Protein AF-A0A2H0G9E7-F1 (afdb_monomer_lite)

Structure (mmCIF, N/CA/C/O backbone):
data_AF-A0A2H0G9E7-F1
#
_entry.id   AF-A0A2H0G9E7-F1
#
loop_
_atom_site.group_PDB
_atom_site.id
_atom_site.type_symbol
_atom_site.label_atom_id
_atom_site.label_alt_id
_atom_site.label_comp_id
_atom_site.label_asym_id
_atom_site.label_entity_id
_atom_site.label_seq_id
_atom_site.pdbx_PDB_ins_code
_atom_site.Cartn_x
_atom_site.Cartn_y
_atom_site.Cartn_z
_atom_site.occupancy
_atom_site.B_iso_or_equiv
_atom_site.auth_seq_id
_atom_site.auth_comp_id
_atom_site.auth_asym_id
_atom_site.auth_atom_id
_atom_site.pdbx_PDB_model_num
ATOM 1 N N . MET A 1 1 ? 23.299 -6.143 -17.502 1.00 39.06 1 MET A N 1
ATOM 2 C CA . MET A 1 1 ? 21.964 -5.620 -17.141 1.00 39.06 1 MET A CA 1
ATOM 3 C C . MET A 1 1 ? 22.185 -4.512 -16.125 1.00 39.06 1 MET A C 1
ATOM 5 O O . MET A 1 1 ? 22.812 -4.790 -15.115 1.00 39.06 1 MET A O 1
ATOM 9 N N . ARG A 1 2 ? 21.828 -3.252 -16.411 1.00 39.97 2 ARG A N 1
ATOM 10 C CA . ARG A 1 2 ? 21.979 -2.180 -15.409 1.00 39.97 2 ARG A CA 1
ATOM 11 C C . ARG A 1 2 ? 20.920 -2.402 -14.333 1.00 39.97 2 ARG A C 1
ATOM 13 O O . ARG A 1 2 ? 19.736 -2.350 -14.653 1.00 39.97 2 ARG A O 1
ATOM 20 N N . GLU A 1 3 ? 21.344 -2.672 -13.103 1.00 50.56 3 GLU A N 1
ATOM 21 C CA . GLU A 1 3 ? 20.471 -2.662 -11.929 1.00 50.56 3 GLU A CA 1
ATOM 22 C C . GLU A 1 3 ? 19.812 -1.282 -11.839 1.00 50.56 3 GLU A C 1
ATOM 24 O O . GLU A 1 3 ? 20.450 -0.286 -11.490 1.00 50.56 3 GLU A O 1
ATOM 29 N N . LYS A 1 4 ? 18.538 -1.186 -12.226 1.00 61.53 4 LYS A N 1
ATOM 30 C CA . LYS A 1 4 ? 17.745 0.006 -11.939 1.00 61.53 4 LYS A CA 1
ATOM 31 C C . LYS A 1 4 ? 17.514 0.009 -10.430 1.00 61.53 4 LYS A C 1
ATOM 33 O O . LYS A 1 4 ? 16.697 -0.763 -9.939 1.00 61.53 4 LYS A O 1
ATOM 38 N N . LYS A 1 5 ? 18.257 0.842 -9.697 1.00 73.56 5 LYS A N 1
ATOM 39 C CA . LYS A 1 5 ? 17.975 1.109 -8.281 1.00 73.56 5 LYS A CA 1
ATOM 40 C C . LYS A 1 5 ? 16.535 1.615 -8.171 1.00 73.56 5 LYS A C 1
ATOM 42 O O . LYS A 1 5 ? 16.174 2.580 -8.842 1.00 73.56 5 LYS A O 1
ATOM 47 N N . SER A 1 6 ? 15.728 0.953 -7.352 1.00 80.44 6 SER A N 1
ATOM 48 C CA . SER A 1 6 ? 14.348 1.345 -7.076 1.00 80.44 6 SER A CA 1
ATOM 49 C C . SER A 1 6 ? 14.180 1.582 -5.580 1.00 80.44 6 SER A C 1
ATOM 51 O O . SER A 1 6 ? 14.822 0.915 -4.769 1.00 80.44 6 SER A O 1
ATOM 53 N N . ASN A 1 7 ? 13.371 2.575 -5.222 1.00 92.25 7 ASN A N 1
ATOM 54 C CA . ASN A 1 7 ? 13.035 2.886 -3.842 1.00 92.25 7 ASN A CA 1
ATOM 55 C C . ASN A 1 7 ? 11.987 1.874 -3.337 1.00 92.25 7 ASN A C 1
ATOM 57 O O . ASN A 1 7 ? 10.932 1.709 -3.945 1.00 92.25 7 ASN A O 1
ATOM 61 N N . ASN A 1 8 ? 12.274 1.203 -2.219 1.00 92.19 8 ASN A N 1
ATOM 62 C CA . ASN A 1 8 ? 11.414 0.147 -1.675 1.00 92.19 8 ASN A CA 1
ATOM 63 C C . ASN A 1 8 ? 10.046 0.662 -1.206 1.00 92.19 8 ASN A C 1
ATOM 65 O O . ASN A 1 8 ? 9.044 -0.022 -1.386 1.00 92.19 8 ASN A O 1
ATOM 69 N N . GLU A 1 9 ? 9.994 1.855 -0.619 1.00 94.62 9 GLU A N 1
ATOM 70 C CA . GLU A 1 9 ? 8.753 2.470 -0.138 1.00 94.62 9 GLU A CA 1
ATOM 71 C C . GLU A 1 9 ? 7.854 2.855 -1.317 1.00 94.62 9 GLU A C 1
ATOM 73 O O . GLU A 1 9 ? 6.672 2.521 -1.343 1.00 94.62 9 GLU A O 1
ATOM 78 N N . PHE A 1 10 ? 8.444 3.430 -2.369 1.00 95.56 10 PHE A N 1
ATOM 79 C CA . PHE A 1 10 ? 7.749 3.652 -3.637 1.00 95.56 10 PHE A CA 1
ATOM 80 C C . PHE A 1 10 ? 7.195 2.344 -4.226 1.00 95.56 10 PHE A C 1
ATOM 82 O O . PHE A 1 10 ? 6.045 2.298 -4.669 1.0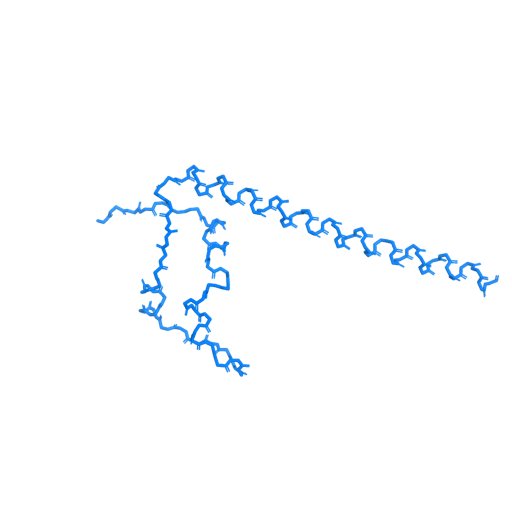0 95.56 10 PHE A O 1
ATOM 89 N N . LEU A 1 11 ? 7.990 1.264 -4.210 1.00 94.19 11 LEU A N 1
ATOM 90 C CA . LEU A 1 11 ? 7.542 -0.045 -4.688 1.00 94.19 11 LEU A CA 1
ATOM 91 C C . LEU A 1 11 ? 6.369 -0.590 -3.869 1.00 94.19 11 LEU A C 1
ATOM 93 O O .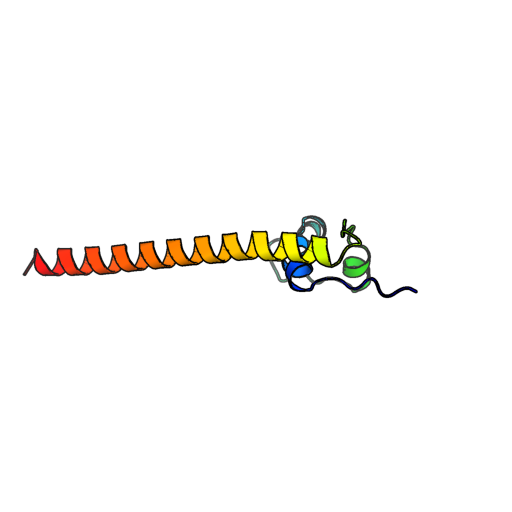 LEU A 1 11 ? 5.438 -1.142 -4.448 1.00 94.19 11 LEU A O 1
ATOM 97 N N . ILE A 1 12 ? 6.368 -0.414 -2.547 1.00 94.69 12 ILE A N 1
ATOM 98 C CA . ILE A 1 12 ? 5.222 -0.796 -1.714 1.00 94.69 12 ILE A CA 1
ATOM 99 C C . ILE A 1 12 ? 3.968 -0.063 -2.195 1.00 94.69 12 ILE A C 1
ATOM 101 O O . ILE A 1 12 ? 2.956 -0.712 -2.450 1.00 94.69 12 ILE A O 1
ATOM 105 N N . TYR A 1 13 ? 4.040 1.252 -2.407 1.00 95.25 13 TYR A N 1
ATOM 106 C CA . TYR A 1 13 ? 2.887 2.030 -2.861 1.00 95.25 13 TYR A CA 1
ATOM 107 C C . TYR A 1 13 ? 2.378 1.634 -4.254 1.00 95.25 13 TYR A C 1
ATOM 109 O O . TYR A 1 13 ? 1.167 1.560 -4.452 1.00 95.25 13 TYR A O 1
ATOM 117 N N . ILE A 1 14 ? 3.262 1.349 -5.218 1.00 93.81 14 ILE A N 1
ATOM 118 C CA . ILE A 1 14 ? 2.842 1.004 -6.591 1.00 93.81 14 ILE A CA 1
ATOM 119 C C . ILE A 1 14 ? 2.354 -0.448 -6.734 1.00 93.81 14 ILE A C 1
ATOM 121 O O . ILE A 1 14 ? 1.555 -0.762 -7.624 1.00 93.81 14 ILE A O 1
ATOM 125 N N . LEU A 1 15 ? 2.851 -1.349 -5.881 1.00 93.94 15 LEU A N 1
ATOM 126 C CA . LEU A 1 15 ? 2.494 -2.768 -5.901 1.00 93.94 15 LEU A CA 1
ATOM 127 C C . LEU A 1 15 ? 1.278 -3.067 -5.023 1.00 93.94 15 LEU A C 1
ATOM 129 O O . LEU A 1 15 ? 0.527 -3.998 -5.329 1.00 93.94 15 LEU A O 1
ATOM 133 N N . ASN A 1 16 ? 1.064 -2.295 -3.953 1.00 93.06 16 ASN A N 1
ATOM 134 C CA . ASN A 1 16 ? -0.067 -2.492 -3.058 1.00 93.06 16 ASN A CA 1
ATOM 135 C C . ASN A 1 16 ? -1.380 -2.375 -3.837 1.00 93.06 16 ASN A C 1
ATOM 137 O O . ASN A 1 16 ? -1.676 -1.358 -4.462 1.00 93.06 16 ASN A O 1
ATOM 141 N N . ARG A 1 17 ? -2.160 -3.460 -3.813 1.00 91.25 17 ARG A N 1
ATOM 142 C CA . ARG A 1 17 ? -3.430 -3.589 -4.540 1.00 91.25 17 ARG A CA 1
ATOM 143 C C . ARG A 1 17 ? -3.316 -3.242 -6.029 1.00 91.25 17 ARG A C 1
ATOM 145 O O . ARG A 1 17 ? -4.250 -2.702 -6.625 1.00 91.25 17 ARG A O 1
ATOM 152 N N . ASN A 1 18 ? -2.183 -3.575 -6.645 1.00 94.75 18 ASN A N 1
ATOM 153 C CA . ASN A 1 18 ? -1.996 -3.415 -8.078 1.00 94.75 18 ASN A CA 1
ATOM 154 C C . ASN A 1 18 ? -3.005 -4.278 -8.858 1.00 94.75 18 ASN A C 1
ATOM 156 O O . ASN A 1 18 ? -3.167 -5.470 -8.589 1.00 94.75 18 ASN A O 1
ATOM 160 N N . ARG A 1 19 ? -3.673 -3.677 -9.851 1.00 94.25 19 ARG A N 1
ATOM 161 C CA . ARG A 1 19 ? -4.752 -4.326 -10.618 1.00 94.25 19 ARG A CA 1
ATOM 162 C C . ARG A 1 19 ? -4.315 -5.594 -11.341 1.00 94.25 19 ARG A C 1
ATOM 164 O O . ARG A 1 19 ? -5.122 -6.508 -11.461 1.00 94.25 19 ARG A O 1
ATOM 171 N N . TYR A 1 20 ? -3.071 -5.651 -11.813 1.00 95.75 20 TYR A N 1
ATOM 172 C CA . TYR A 1 20 ? -2.557 -6.845 -12.472 1.00 95.75 20 TYR A CA 1
ATOM 173 C C . TYR A 1 20 ? -2.554 -8.027 -11.497 1.00 95.75 20 TYR A C 1
ATOM 175 O O . TYR A 1 20 ? -3.139 -9.057 -11.802 1.00 95.75 20 TYR A O 1
ATOM 183 N N . TYR A 1 21 ? -2.015 -7.866 -10.285 1.00 94.56 21 TYR A N 1
ATOM 184 C CA . TYR A 1 21 ? -2.023 -8.945 -9.290 1.00 94.56 21 TYR A CA 1
ATOM 185 C C . TYR A 1 21 ? -3.417 -9.282 -8.772 1.00 94.56 21 TYR A C 1
ATOM 187 O O . TYR A 1 21 ? -3.729 -10.456 -8.602 1.00 94.56 21 TYR A O 1
ATOM 195 N N . LEU A 1 22 ? -4.276 -8.276 -8.587 1.00 93.81 22 LEU A N 1
ATOM 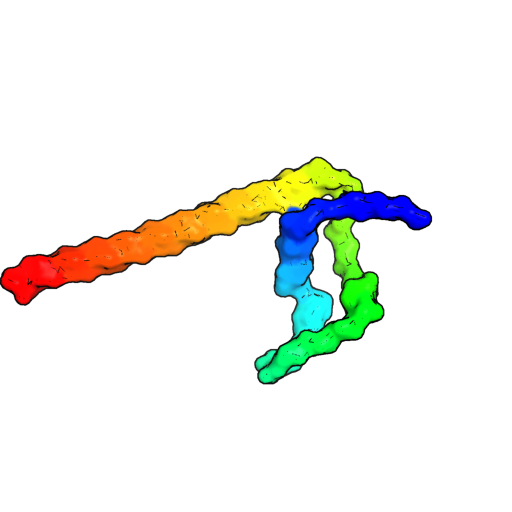196 C CA . LEU A 1 22 ? -5.664 -8.506 -8.178 1.00 93.81 22 LEU A CA 1
ATOM 197 C C . LEU A 1 22 ? -6.462 -9.307 -9.216 1.00 93.81 22 LEU A C 1
ATOM 199 O O . LEU A 1 22 ? -7.447 -9.935 -8.855 1.00 93.81 22 LEU A O 1
ATOM 203 N N . SER A 1 23 ? -6.046 -9.323 -10.487 1.00 94.75 23 SER A N 1
ATOM 204 C CA . SER A 1 23 ? -6.722 -10.123 -11.515 1.00 94.75 23 SER A CA 1
ATOM 205 C C . SER A 1 23 ? -6.537 -11.638 -11.347 1.00 94.75 23 SER A C 1
ATOM 207 O O . SER A 1 23 ? -7.321 -12.405 -11.898 1.00 94.75 23 SER A O 1
ATOM 209 N N . PHE A 1 24 ? -5.538 -12.068 -10.568 1.00 93.81 24 PHE A N 1
ATOM 210 C CA . PHE A 1 24 ? -5.308 -13.475 -10.223 1.00 93.81 24 PHE A CA 1
ATOM 211 C C . PHE A 1 24 ? -6.071 -13.908 -8.964 1.00 93.81 24 PHE A C 1
ATOM 213 O O . PHE A 1 24 ? -6.093 -15.097 -8.641 1.00 93.81 24 PHE A O 1
ATOM 220 N N . ASP A 1 25 ? -6.676 -12.962 -8.242 1.00 92.75 25 ASP A N 1
ATOM 221 C CA . ASP A 1 25 ? -7.401 -13.250 -7.012 1.00 92.75 25 ASP A CA 1
ATOM 222 C C . ASP A 1 25 ? -8.818 -13.756 -7.307 1.00 92.75 25 ASP A C 1
ATOM 224 O O . ASP A 1 25 ? -9.602 -13.123 -8.013 1.00 92.75 25 ASP A O 1
ATOM 228 N N . SER A 1 26 ? -9.148 -14.917 -6.739 1.00 89.94 26 SER A N 1
ATOM 229 C CA . SER A 1 26 ? -10.478 -15.533 -6.836 1.00 89.94 26 SER A CA 1
ATOM 230 C C . SER A 1 26 ? -11.434 -15.068 -5.733 1.00 89.94 26 SER A C 1
ATOM 232 O O . SER A 1 26 ? -12.616 -15.406 -5.771 1.00 89.94 26 SER A O 1
ATOM 234 N N . GLY A 1 27 ? -10.938 -14.329 -4.734 1.00 88.31 27 GLY A N 1
ATOM 235 C CA . GLY A 1 27 ? -11.717 -13.810 -3.609 1.00 88.31 27 GLY A CA 1
ATOM 236 C C . GLY A 1 27 ? -12.121 -14.853 -2.561 1.00 88.31 27 GLY A C 1
ATOM 237 O O . GLY A 1 27 ? -12.805 -14.509 -1.600 1.00 88.31 27 GLY A O 1
ATOM 238 N N . VAL A 1 28 ? -11.721 -16.119 -2.726 1.00 88.62 28 VAL A N 1
ATOM 239 C CA . VAL A 1 28 ? -12.093 -17.225 -1.821 1.00 88.62 28 VAL A CA 1
ATOM 240 C C . VAL A 1 28 ? -10.917 -17.691 -0.961 1.00 88.62 28 VAL A C 1
ATOM 242 O O . VAL A 1 28 ? -11.106 -18.063 0.195 1.00 88.62 28 VAL A O 1
ATOM 245 N N . GLY A 1 29 ? -9.698 -17.679 -1.501 1.00 88.38 29 GLY A N 1
ATOM 246 C CA . GLY A 1 29 ? -8.509 -18.204 -0.831 1.00 88.38 29 GLY A CA 1
ATOM 247 C C . GLY A 1 29 ? -7.261 -17.373 -1.101 1.00 88.38 29 GLY A C 1
ATOM 248 O O . GLY A 1 29 ? -7.298 -16.377 -1.818 1.00 88.38 29 GLY A O 1
ATOM 249 N N . GLN A 1 30 ? -6.134 -17.793 -0.525 1.00 89.56 30 GLN A N 1
ATOM 250 C CA . GLN A 1 30 ? -4.859 -17.123 -0.757 1.00 89.56 30 GLN A CA 1
ATOM 251 C C . GLN A 1 30 ? -4.449 -17.249 -2.230 1.00 89.56 30 GLN A C 1
ATOM 253 O O . GLN A 1 30 ? -4.288 -18.353 -2.755 1.00 89.56 30 GLN A O 1
ATOM 258 N N . THR A 1 31 ? -4.248 -16.104 -2.882 1.00 91.25 31 THR A N 1
ATOM 259 C CA . THR A 1 31 ? -3.736 -16.049 -4.253 1.00 91.25 31 THR A CA 1
ATOM 260 C C . THR A 1 31 ? -2.287 -16.531 -4.278 1.00 91.25 31 THR A C 1
ATOM 262 O O . THR A 1 31 ? -1.442 -16.019 -3.542 1.00 91.25 31 THR A O 1
ATOM 265 N N . ASN A 1 32 ? -1.994 -17.510 -5.133 1.00 91.69 32 ASN A N 1
ATOM 266 C CA . ASN A 1 32 ? -0.640 -18.006 -5.361 1.00 91.69 32 ASN A CA 1
ATOM 267 C C . ASN A 1 32 ? -0.148 -17.491 -6.710 1.00 91.69 32 ASN A C 1
ATOM 269 O O . ASN A 1 32 ? -0.737 -17.819 -7.735 1.00 91.69 32 ASN A O 1
ATOM 273 N N . LEU A 1 33 ? 0.934 -16.712 -6.695 1.00 93.81 33 LEU A N 1
ATOM 274 C CA . LEU A 1 33 ? 1.567 -16.191 -7.902 1.00 93.81 33 LEU A CA 1
ATOM 275 C C . LEU A 1 33 ? 2.858 -16.956 -8.193 1.00 93.81 33 LEU A C 1
ATOM 277 O O . LEU A 1 33 ? 3.725 -17.111 -7.330 1.00 93.81 33 LEU A O 1
ATOM 281 N N . LYS A 1 34 ? 3.012 -17.403 -9.435 1.00 94.88 34 LYS A N 1
ATOM 282 C CA . LYS A 1 34 ? 4.266 -17.934 -9.966 1.00 94.88 34 LYS A CA 1
ATOM 283 C C . LYS A 1 34 ? 5.261 -16.796 -10.163 1.00 94.88 34 LYS A C 1
ATOM 285 O O . LYS A 1 34 ? 4.899 -15.651 -10.424 1.00 94.88 34 LYS A O 1
ATOM 290 N N . LYS A 1 35 ? 6.553 -17.131 -10.137 1.00 95.19 35 LYS A N 1
ATOM 291 C CA . LYS A 1 35 ? 7.640 -16.170 -10.385 1.00 95.19 35 LYS A CA 1
ATOM 292 C C . LYS A 1 35 ? 7.443 -15.387 -11.689 1.00 95.19 35 LYS A C 1
ATOM 294 O O . LYS A 1 35 ? 7.659 -14.182 -11.712 1.00 95.19 35 LYS A O 1
ATOM 299 N N . GLU A 1 36 ? 7.038 -16.064 -12.759 1.00 95.88 36 GLU A N 1
ATOM 300 C CA . GLU A 1 36 ? 6.819 -15.437 -14.068 1.00 95.88 36 GLU A CA 1
ATOM 301 C C . GLU A 1 36 ? 5.656 -14.444 -14.044 1.00 95.88 36 GLU A C 1
ATOM 303 O O . GLU A 1 36 ? 5.769 -13.367 -14.618 1.00 95.88 36 GLU A O 1
ATOM 308 N N . GLU A 1 37 ? 4.577 -14.751 -13.323 1.00 95.19 37 GLU A N 1
ATOM 309 C CA . GLU A 1 37 ? 3.437 -13.842 -13.166 1.00 95.19 37 GLU A CA 1
ATOM 310 C C . GLU A 1 37 ? 3.876 -12.558 -12.457 1.00 95.19 37 GLU A C 1
ATOM 312 O O . GLU A 1 37 ? 3.526 -11.473 -12.909 1.00 95.19 37 GLU A O 1
ATOM 317 N N . VAL A 1 38 ? 4.722 -12.665 -11.425 1.00 93.56 38 VAL A N 1
ATOM 318 C CA . VAL A 1 38 ? 5.315 -11.506 -10.734 1.00 93.56 38 VAL A CA 1
ATOM 319 C C . VAL A 1 38 ? 6.210 -10.683 -11.663 1.00 93.56 38 VAL A C 1
ATOM 321 O O . VAL A 1 38 ? 6.081 -9.463 -11.734 1.00 93.56 38 VAL A O 1
ATOM 324 N N . LEU A 1 39 ? 7.109 -11.333 -12.402 1.00 92.62 39 LEU A N 1
ATOM 325 C CA . LEU A 1 39 ? 8.070 -10.640 -13.267 1.00 92.62 39 LEU A CA 1
ATOM 326 C C . LEU A 1 39 ? 7.435 -10.008 -14.515 1.00 92.62 39 LEU A C 1
ATOM 328 O O . LEU A 1 39 ? 7.989 -9.047 -15.045 1.00 92.62 39 LEU A O 1
ATOM 332 N N . ASN A 1 40 ? 6.285 -10.515 -14.963 1.00 94.69 40 ASN A N 1
ATOM 333 C CA . ASN A 1 40 ? 5.562 -10.007 -16.131 1.00 94.69 40 ASN A CA 1
ATOM 334 C C . ASN A 1 40 ? 4.594 -8.858 -15.805 1.00 94.69 40 ASN A C 1
ATOM 336 O O . ASN A 1 40 ? 3.942 -8.340 -16.712 1.00 94.69 40 ASN A O 1
ATOM 340 N N . CYS A 1 41 ? 4.491 -8.446 -14.537 1.00 94.25 41 CYS A N 1
ATOM 341 C CA . CYS A 1 41 ? 3.642 -7.326 -14.152 1.00 94.25 41 CYS A CA 1
ATOM 342 C C . CYS A 1 41 ? 4.108 -6.030 -14.846 1.00 94.25 41 CYS A C 1
ATOM 344 O O . CYS A 1 41 ? 5.254 -5.606 -14.655 1.00 94.25 41 CYS A O 1
ATOM 346 N N . PRO A 1 42 ? 3.249 -5.374 -15.648 1.00 93.00 42 PRO A N 1
ATOM 347 C CA . PRO A 1 42 ? 3.611 -4.129 -16.305 1.00 93.00 42 PRO A CA 1
ATOM 348 C C . PRO A 1 42 ? 3.662 -2.998 -15.273 1.00 93.00 42 PRO A C 1
ATOM 350 O O . PRO A 1 42 ? 2.635 -2.562 -14.751 1.00 93.00 42 PRO A O 1
ATOM 353 N N . LEU A 1 43 ? 4.868 -2.503 -14.992 1.00 90.00 43 LEU A N 1
ATOM 354 C CA . LEU A 1 43 ? 5.098 -1.414 -14.046 1.00 90.00 43 LEU A CA 1
ATOM 355 C C . LEU A 1 43 ? 5.687 -0.192 -14.750 1.00 90.00 43 LEU A C 1
ATOM 357 O O . LEU A 1 43 ? 6.715 -0.272 -15.425 1.00 90.00 43 LEU A O 1
ATOM 361 N N . PHE A 1 44 ? 5.063 0.962 -14.528 1.00 87.75 44 PHE A N 1
ATOM 362 C CA . PHE A 1 44 ? 5.618 2.258 -14.900 1.00 87.75 44 PHE A CA 1
ATOM 363 C C . PHE A 1 44 ? 6.401 2.816 -13.715 1.00 87.75 44 PHE A C 1
ATOM 365 O O . PHE A 1 44 ? 5.827 3.367 -12.781 1.00 87.75 44 PHE A O 1
ATOM 372 N N . ILE A 1 45 ? 7.721 2.629 -13.745 1.00 90.19 45 ILE A N 1
ATOM 373 C CA . ILE A 1 45 ? 8.628 3.063 -12.678 1.00 90.19 45 ILE A CA 1
ATOM 374 C C . ILE A 1 45 ? 9.494 4.210 -13.211 1.00 90.19 45 ILE A C 1
ATOM 376 O O . ILE A 1 45 ? 10.234 3.992 -14.181 1.00 90.19 45 ILE A O 1
ATOM 380 N N . PRO A 1 46 ? 9.452 5.404 -12.588 1.00 91.56 46 PRO A N 1
ATOM 381 C CA . PRO A 1 46 ? 10.354 6.492 -12.93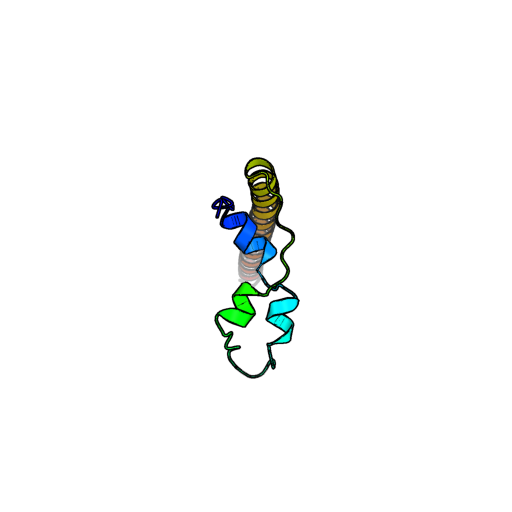8 1.00 91.56 46 PRO A CA 1
ATOM 382 C C . PRO A 1 46 ? 11.816 6.065 -12.805 1.00 91.56 46 PRO A C 1
ATOM 384 O O . PRO A 1 46 ? 12.198 5.411 -11.837 1.00 91.56 46 PRO A O 1
ATOM 387 N N . THR A 1 47 ? 12.675 6.426 -13.759 1.00 90.69 47 THR A N 1
ATOM 388 C CA . THR A 1 47 ? 14.095 6.033 -13.701 1.00 90.69 47 THR A CA 1
ATOM 389 C C . THR A 1 47 ? 14.895 6.816 -12.662 1.00 90.69 47 THR A C 1
ATOM 391 O O . THR A 1 47 ? 15.968 6.364 -12.268 1.00 90.69 47 THR A O 1
ATOM 394 N N . SER A 1 48 ? 14.395 7.977 -12.227 1.00 94.44 48 SER A N 1
ATOM 395 C CA . SER A 1 48 ? 15.024 8.798 -11.193 1.00 94.44 48 SER A CA 1
ATOM 396 C C . SER A 1 48 ? 14.677 8.275 -9.800 1.00 94.44 48 SER A C 1
ATOM 398 O O . SER A 1 48 ? 13.507 8.184 -9.431 1.00 94.44 48 SER A O 1
ATOM 400 N N . LEU A 1 49 ? 15.700 7.961 -9.002 1.00 94.38 49 LEU A N 1
ATOM 401 C CA . LEU A 1 49 ? 15.511 7.573 -7.602 1.00 94.38 49 LEU A CA 1
ATOM 402 C C . LEU A 1 49 ? 15.000 8.746 -6.753 1.00 94.38 49 LEU A C 1
ATOM 404 O O . LEU A 1 49 ? 14.263 8.541 -5.789 1.00 94.38 49 LEU A O 1
ATOM 408 N N . GLU A 1 50 ? 15.381 9.967 -7.121 1.00 95.69 50 GLU A N 1
ATOM 409 C CA . GLU A 1 50 ? 14.919 11.185 -6.464 1.00 95.69 50 GLU A CA 1
ATOM 410 C C . GLU A 1 50 ? 13.407 11.345 -6.632 1.00 95.69 50 GLU A C 1
ATOM 412 O O . GLU A 1 50 ? 12.698 11.528 -5.648 1.00 95.69 50 GLU A O 1
ATOM 417 N N . GLU A 1 51 ? 12.903 11.167 -7.854 1.00 95.75 51 GLU A N 1
ATOM 418 C CA . GLU A 1 51 ? 11.470 11.238 -8.148 1.00 95.75 51 GLU A CA 1
ATOM 419 C C . GLU A 1 51 ? 10.691 10.154 -7.393 1.00 95.75 51 GLU A C 1
ATOM 421 O O . GLU A 1 51 ? 9.705 10.456 -6.723 1.00 95.75 51 GLU A O 1
ATOM 426 N N . GLN A 1 52 ? 11.176 8.904 -7.411 1.00 95.69 52 GLN A N 1
ATOM 427 C CA . GLN A 1 52 ? 10.569 7.819 -6.631 1.00 95.69 52 GLN A CA 1
ATOM 428 C C . GLN A 1 52 ? 10.506 8.162 -5.132 1.00 95.69 52 GLN A C 1
ATOM 430 O O . GLN A 1 52 ? 9.500 7.892 -4.481 1.00 95.69 52 GLN A O 1
ATOM 435 N N . THR A 1 53 ? 11.560 8.778 -4.589 1.00 96.69 53 THR A N 1
ATOM 436 C CA . THR A 1 53 ? 11.630 9.171 -3.173 1.00 96.69 53 THR A CA 1
ATOM 437 C C . THR A 1 53 ? 10.672 10.318 -2.855 1.00 96.69 53 THR A C 1
ATOM 439 O O . THR A 1 53 ? 9.999 10.276 -1.831 1.00 96.69 53 THR A O 1
ATOM 442 N N . GLN A 1 54 ? 10.551 11.317 -3.733 1.00 97.69 54 GLN A N 1
ATOM 443 C CA . GLN A 1 54 ? 9.586 12.406 -3.549 1.00 97.69 54 GLN A CA 1
ATOM 444 C C . GLN A 1 54 ? 8.143 11.885 -3.546 1.00 97.69 54 GLN A C 1
ATOM 446 O O . GLN A 1 54 ? 7.358 12.268 -2.680 1.00 97.69 54 GLN A O 1
ATOM 451 N N . ILE A 1 55 ? 7.810 10.972 -4.465 1.00 96.31 55 ILE A N 1
ATOM 452 C CA . ILE A 1 55 ? 6.485 10.341 -4.515 1.00 96.31 55 ILE A CA 1
ATOM 453 C C . ILE A 1 55 ? 6.229 9.523 -3.242 1.00 96.31 55 ILE A C 1
ATOM 455 O O . ILE A 1 55 ? 5.172 9.673 -2.632 1.00 96.31 55 ILE A O 1
ATOM 459 N N . ALA A 1 56 ? 7.190 8.694 -2.821 1.00 96.56 56 ALA A N 1
ATOM 460 C CA . ALA A 1 56 ? 7.074 7.890 -1.605 1.00 96.56 56 ALA A CA 1
ATOM 461 C C . ALA A 1 56 ? 6.842 8.763 -0.362 1.00 96.56 56 ALA A C 1
ATOM 463 O O . ALA A 1 56 ? 5.867 8.551 0.350 1.00 96.56 56 ALA A O 1
ATOM 464 N N . ASN A 1 57 ? 7.660 9.804 -0.169 1.00 98.06 57 ASN A N 1
ATOM 465 C CA . ASN A 1 57 ? 7.533 10.741 0.950 1.00 98.06 57 ASN A CA 1
ATOM 466 C C . ASN A 1 57 ? 6.178 11.462 0.965 1.00 98.06 57 ASN A C 1
ATOM 468 O O . ASN A 1 57 ? 5.615 11.729 2.026 1.00 98.06 57 ASN A O 1
ATOM 472 N N . PHE A 1 58 ? 5.654 11.817 -0.210 1.00 98.19 58 PHE A N 1
ATOM 473 C CA . PHE A 1 58 ? 4.345 12.454 -0.308 1.00 98.19 58 PHE A CA 1
ATOM 474 C C . PHE A 1 58 ? 3.222 11.507 0.133 1.00 98.19 58 PHE A C 1
ATOM 476 O O . PHE A 1 58 ? 2.353 11.905 0.909 1.00 98.19 58 PHE A O 1
ATOM 483 N N . LEU A 1 59 ? 3.252 10.257 -0.336 1.00 97.44 59 LEU A N 1
ATOM 484 C CA . LEU A 1 59 ? 2.258 9.245 0.022 1.00 97.44 59 LEU A CA 1
ATOM 485 C C . LEU A 1 59 ? 2.344 8.864 1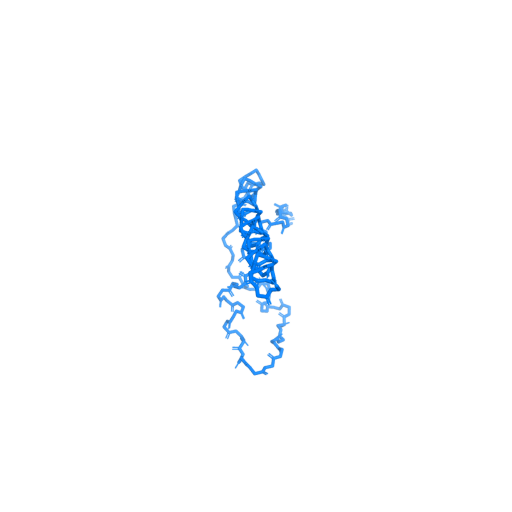.505 1.00 97.44 59 LEU A C 1
ATOM 487 O O . LEU A 1 59 ? 1.312 8.817 2.174 1.00 97.44 59 LEU A O 1
ATOM 491 N N . SER A 1 60 ? 3.547 8.711 2.058 1.00 97.88 60 SER A N 1
ATOM 492 C CA . SER A 1 60 ? 3.712 8.407 3.483 1.00 97.88 60 SER A CA 1
ATOM 493 C C . SER A 1 60 ? 3.294 9.558 4.389 1.00 97.88 60 SER A C 1
ATOM 495 O O . SER A 1 60 ? 2.686 9.328 5.435 1.00 97.88 60 SER A O 1
ATOM 497 N N . ALA A 1 61 ? 3.478 10.810 3.965 1.00 98.38 61 ALA A N 1
ATOM 498 C CA . ALA A 1 61 ? 2.914 11.955 4.675 1.00 98.38 61 ALA A CA 1
ATOM 499 C C . ALA A 1 61 ? 1.371 11.930 4.719 1.00 98.38 61 ALA A C 1
ATOM 501 O O . ALA A 1 61 ? 0.779 12.416 5.687 1.00 98.38 61 ALA A O 1
ATOM 502 N N . ILE A 1 62 ? 0.704 11.377 3.698 1.00 98.25 62 ILE A N 1
ATOM 503 C CA . ILE A 1 62 ? -0.754 11.182 3.703 1.00 98.25 62 ILE A CA 1
ATOM 504 C C . ILE A 1 62 ? -1.142 10.074 4.685 1.00 98.25 62 ILE A C 1
ATOM 506 O O . ILE A 1 62 ? -2.059 10.284 5.479 1.00 98.25 62 ILE A O 1
ATOM 510 N N . ASP A 1 63 ? -0.436 8.944 4.688 1.00 98.12 63 ASP A N 1
ATOM 511 C CA . ASP A 1 63 ? -0.706 7.848 5.628 1.00 98.12 63 ASP A CA 1
ATOM 512 C C . ASP A 1 63 ? -0.551 8.301 7.086 1.00 98.12 63 ASP A C 1
ATOM 514 O O . ASP A 1 63 ? -1.444 8.074 7.903 1.00 98.12 63 ASP A O 1
ATOM 518 N N . VAL A 1 64 ? 0.507 9.061 7.396 1.00 98.44 64 VAL A N 1
ATOM 519 C CA . VAL A 1 64 ? 0.703 9.665 8.726 1.00 98.44 64 VAL A CA 1
ATOM 520 C C . VAL A 1 64 ? -0.479 10.558 9.114 1.00 98.44 64 VAL A C 1
ATOM 522 O O . VAL A 1 64 ? -0.948 10.513 10.252 1.00 98.44 64 VAL A O 1
ATOM 525 N N . LYS A 1 65 ? -1.003 11.364 8.182 1.00 98.56 65 LYS A N 1
ATOM 526 C CA . LYS A 1 65 ? -2.195 12.186 8.446 1.00 98.56 65 LYS A CA 1
ATOM 527 C C . LYS A 1 65 ? -3.428 11.328 8.720 1.00 98.56 65 LYS A C 1
ATOM 529 O O . LYS A 1 65 ? -4.173 11.638 9.645 1.00 98.56 65 LYS A O 1
ATOM 534 N N . ILE A 1 66 ? -3.639 10.264 7.946 1.00 98.50 66 ILE A N 1
ATOM 535 C CA . ILE A 1 66 ? -4.760 9.337 8.139 1.00 98.50 66 ILE A CA 1
ATOM 536 C C . ILE A 1 66 ? -4.691 8.700 9.530 1.00 98.50 66 ILE A C 1
ATOM 538 O O . ILE A 1 66 ? -5.705 8.650 10.229 1.00 98.50 66 ILE A O 1
ATOM 542 N N . ASP A 1 67 ? -3.515 8.243 9.951 1.00 98.62 67 ASP A N 1
ATOM 543 C CA . ASP A 1 67 ? -3.344 7.596 11.251 1.00 98.62 67 ASP A CA 1
ATOM 544 C C . ASP A 1 67 ? -3.521 8.572 12.418 1.00 98.62 67 ASP A C 1
ATOM 546 O O . ASP A 1 67 ? -4.186 8.234 13.400 1.00 98.62 67 ASP A O 1
ATOM 550 N N . ASN A 1 68 ? -3.056 9.817 12.279 1.00 98.69 68 ASN A N 1
ATOM 551 C CA . ASN A 1 68 ? -3.345 10.872 13.253 1.00 98.69 68 ASN A CA 1
ATOM 552 C C . ASN A 1 68 ? -4.854 11.132 13.378 1.00 98.69 68 ASN A C 1
ATOM 554 O O . ASN A 1 68 ? -5.373 11.181 14.491 1.00 98.69 68 ASN A O 1
ATOM 558 N N . CYS A 1 69 ? -5.583 11.222 12.261 1.00 98.69 69 CYS A N 1
ATOM 559 C CA . CYS A 1 69 ? -7.037 11.396 12.298 1.00 98.69 69 CYS A CA 1
ATOM 560 C C . CYS A 1 69 ? -7.750 10.211 12.972 1.00 98.69 69 CYS A C 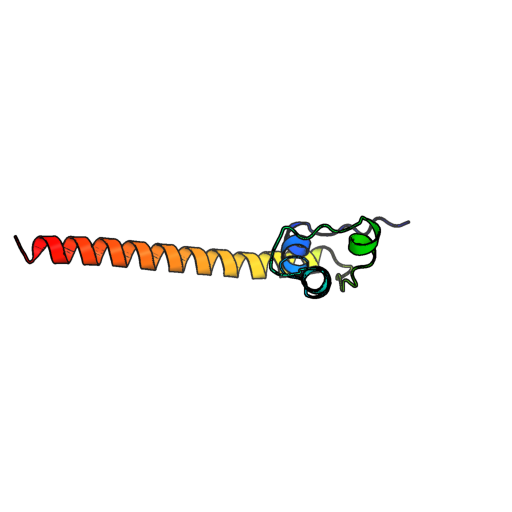1
ATOM 562 O O . CYS A 1 69 ? -8.693 10.417 13.737 1.00 98.69 69 CYS A O 1
ATOM 564 N N . LYS A 1 70 ? -7.309 8.966 12.738 1.00 98.56 70 LYS A N 1
ATOM 565 C CA . LYS A 1 70 ? -7.861 7.791 13.441 1.00 98.56 70 LYS A CA 1
ATOM 566 C C . LYS A 1 70 ? -7.634 7.891 14.950 1.00 98.56 70 LYS A C 1
ATOM 568 O O . LYS A 1 70 ? -8.563 7.652 15.720 1.00 98.56 70 LYS A O 1
ATOM 573 N N . LEU A 1 71 ? -6.432 8.290 15.369 1.00 98.56 71 LEU A N 1
ATOM 574 C CA . LEU A 1 71 ? -6.094 8.466 16.780 1.00 98.56 71 LEU A CA 1
ATOM 575 C C . LEU A 1 71 ? -6.951 9.555 17.442 1.00 98.56 71 LEU A C 1
ATOM 577 O O . LEU A 1 71 ? -7.448 9.367 18.553 1.00 98.56 71 LEU A O 1
ATOM 581 N N . GLU A 1 72 ? -7.170 10.678 16.758 1.00 98.62 72 GLU A N 1
ATOM 582 C CA . GLU A 1 72 ? -8.066 11.738 17.230 1.00 98.62 72 GLU A CA 1
ATOM 583 C C . GLU A 1 72 ? -9.494 11.217 17.424 1.00 98.62 72 GLU A C 1
ATOM 585 O O . GLU A 1 72 ? -10.082 11.419 18.488 1.00 98.62 72 GLU A O 1
ATOM 590 N N . ILE A 1 73 ? -10.033 10.479 16.447 1.00 98.62 73 ILE A N 1
ATOM 591 C CA . ILE A 1 73 ? -11.366 9.862 16.537 1.00 98.62 73 ILE A CA 1
ATOM 592 C C . ILE A 1 73 ? -11.462 8.931 17.755 1.00 98.62 73 ILE A C 1
ATOM 594 O O . ILE A 1 73 ? -12.443 8.988 18.504 1.00 98.62 73 ILE A O 1
ATOM 598 N N . GLU A 1 74 ? -10.450 8.095 17.993 1.00 98.44 74 GLU A N 1
ATOM 599 C CA . GLU A 1 74 ? -10.413 7.219 19.167 1.00 98.44 74 GLU A CA 1
ATOM 600 C C . GLU A 1 74 ? -10.394 8.005 20.480 1.00 98.44 74 GLU A C 1
ATOM 602 O O . GLU A 1 74 ? -11.114 7.659 21.424 1.00 98.44 74 GLU A O 1
ATOM 607 N N . ASN A 1 75 ? -9.606 9.078 20.545 1.00 98.25 75 ASN A N 1
ATOM 608 C CA . ASN A 1 75 ? -9.519 9.934 21.724 1.00 98.25 75 ASN A CA 1
ATOM 609 C C . ASN A 1 75 ? -10.852 10.631 22.011 1.00 98.25 75 ASN A C 1
ATOM 611 O O . ASN A 1 75 ? -11.325 10.594 23.150 1.00 98.25 75 ASN A O 1
ATOM 615 N N . TYR A 1 76 ? -11.512 11.184 20.990 1.00 98.25 76 TYR A N 1
ATOM 616 C CA . TYR A 1 76 ? -12.840 11.780 21.141 1.00 98.25 76 TYR A CA 1
ATOM 617 C C . TYR A 1 76 ? -13.893 10.755 21.567 1.00 98.25 76 TYR A C 1
ATOM 619 O O . TYR A 1 76 ? -14.740 11.059 22.408 1.00 98.25 76 TYR A O 1
ATOM 627 N N . SER A 1 77 ? -13.828 9.528 21.047 1.00 97.62 77 SER A N 1
ATOM 628 C CA . SER A 1 77 ? -14.724 8.439 21.450 1.00 97.62 77 SER A CA 1
ATOM 629 C C . SER A 1 77 ? -14.548 8.072 22.930 1.00 97.62 77 SER A C 1
ATOM 631 O O . SER A 1 77 ? -15.529 7.991 23.677 1.00 97.62 77 SER A O 1
ATOM 633 N N . LYS A 1 78 ? -13.296 7.933 23.392 1.00 97.50 78 LYS A N 1
ATOM 634 C CA . LYS A 1 78 ? -12.968 7.684 24.807 1.00 97.50 78 LYS A CA 1
ATOM 635 C C . LYS A 1 78 ? -13.438 8.828 25.702 1.00 97.50 78 LYS A C 1
ATOM 637 O O . LYS A 1 78 ? -14.078 8.577 26.722 1.00 97.50 78 LYS A O 1
ATOM 642 N N . TRP A 1 79 ? -13.173 10.069 25.303 1.00 97.06 79 TRP A N 1
ATOM 643 C CA . TRP A 1 79 ? -13.588 11.255 26.047 1.00 97.06 79 TRP A CA 1
ATOM 644 C C . TRP A 1 79 ? -15.113 11.350 26.164 1.00 97.06 79 TRP A C 1
ATOM 646 O O . TRP A 1 79 ? -15.636 11.468 27.271 1.00 97.06 79 TRP A O 1
ATOM 656 N N . LYS A 1 80 ? -15.841 11.176 25.052 1.00 96.81 80 LYS A N 1
ATOM 657 C CA . LYS A 1 80 ? -17.310 11.125 25.038 1.00 96.81 80 LYS A CA 1
ATOM 658 C C . LYS A 1 80 ? -17.849 10.049 25.983 1.00 96.81 80 LYS A C 1
ATOM 660 O O . LYS A 1 80 ? -18.806 10.303 26.710 1.00 96.81 80 LYS A O 1
ATOM 665 N N . LYS A 1 81 ? -17.243 8.856 25.992 1.00 96.19 81 LYS A N 1
ATOM 666 C CA . LYS A 1 81 ? -17.634 7.771 26.904 1.00 96.19 81 LYS A CA 1
ATOM 667 C C . LYS A 1 81 ? -17.430 8.161 28.372 1.00 96.19 81 LYS A C 1
ATOM 669 O O . LYS A 1 81 ? -18.325 7.917 29.174 1.00 96.19 81 LYS A O 1
ATOM 674 N N . GLY A 1 82 ? -16.298 8.782 28.706 1.00 96.19 82 GLY A N 1
ATOM 675 C CA . GLY A 1 82 ? -16.016 9.268 30.060 1.00 96.19 82 GLY A CA 1
ATOM 676 C C . GLY A 1 82 ? -17.015 10.331 30.527 1.00 96.19 82 GLY A C 1
ATOM 677 O O . GLY A 1 82 ? -17.537 10.232 31.633 1.00 96.19 82 GLY A O 1
ATOM 678 N N . LEU A 1 83 ? -17.357 11.291 29.663 1.00 95.50 83 LEU A N 1
ATOM 679 C CA . LEU A 1 83 ? -18.370 12.307 29.973 1.00 95.50 83 LEU A CA 1
ATOM 680 C C . LEU A 1 83 ? -19.753 11.697 30.218 1.00 95.50 83 LEU A C 1
ATOM 682 O O . LEU A 1 83 ? -20.424 12.060 31.176 1.00 95.50 83 LEU A O 1
ATOM 686 N N . LEU A 1 84 ? -20.177 10.743 29.382 1.00 95.25 84 LEU A N 1
ATOM 687 C CA . LEU A 1 84 ? -21.458 10.060 29.580 1.00 95.25 84 LEU A CA 1
ATOM 688 C C . LEU A 1 84 ? -21.489 9.278 30.897 1.00 95.25 84 LEU A C 1
ATOM 690 O O . LEU A 1 84 ? -22.509 9.290 31.572 1.00 95.25 84 LEU A O 1
ATOM 694 N N . GLN A 1 85 ? -20.383 8.642 31.294 1.00 93.81 85 GLN A N 1
ATOM 695 C CA . GLN A 1 85 ? -20.296 7.977 32.598 1.00 93.81 85 GLN A CA 1
ATOM 696 C C . GLN A 1 85 ? -20.470 8.961 33.759 1.00 93.81 85 GLN A C 1
ATOM 698 O O . GLN A 1 85 ? -21.142 8.623 34.722 1.00 93.81 85 GLN A O 1
ATOM 703 N N . GLN A 1 86 ? -19.920 10.174 33.660 1.00 91.75 86 GLN A N 1
ATOM 704 C CA . GLN A 1 86 ? -20.077 11.205 34.693 1.00 91.75 86 GLN A CA 1
ATOM 705 C C . GLN A 1 86 ? -21.497 11.789 34.774 1.00 91.75 86 GLN A C 1
ATOM 707 O O . GLN A 1 86 ? -21.863 12.313 35.817 1.00 91.75 86 GLN A O 1
ATOM 712 N N . LEU A 1 87 ? -22.290 11.717 33.699 1.00 89.19 87 LEU A N 1
ATOM 713 C CA . LEU A 1 87 ? -23.645 12.285 33.647 1.00 89.19 87 LEU A CA 1
ATOM 714 C C . LEU A 1 87 ? -24.727 11.393 34.271 1.00 89.19 87 LEU A C 1
ATOM 716 O O . LEU A 1 87 ? -25.804 11.890 34.589 1.00 89.19 87 LEU A O 1
ATOM 720 N N . PHE A 1 88 ? -24.473 10.091 34.397 1.00 83.00 88 PHE A N 1
ATOM 721 C CA . PHE A 1 88 ? -25.435 9.108 34.914 1.00 83.00 88 PHE A CA 1
ATOM 722 C C . PHE A 1 88 ? -24.990 8.485 36.249 1.00 83.00 88 PHE A C 1
ATOM 724 O O . PHE A 1 88 ? -25.443 7.393 36.597 1.00 83.00 88 PHE A O 1
ATOM 731 N N . VAL A 1 89 ? -24.101 9.176 36.969 1.00 57.38 89 VAL A N 1
ATOM 732 C CA . VAL A 1 89 ? -23.725 8.918 38.370 1.00 57.38 89 VAL A CA 1
ATOM 733 C C . VAL A 1 89 ? -24.342 9.995 39.251 1.00 57.38 89 VAL A C 1
ATOM 735 O O . VAL A 1 89 ? -24.361 11.164 38.810 1.00 57.38 89 VAL A O 1
#

Sequence (89 aa):
MREKKSNNEFLIYILNRNRYYLSFDSGVGQTNLKKEEVLNCPLFIPTSLEEQTQIANFLSAIDVKIDNCKLEIENYSKWKKGLLQQLFV

pLDDT: mean 91.79, std 11.26, range [39.06, 98.69]

Secondary structure (DSSP, 8-state):
-------HHHHHHHHTT-HHHHTT--SSS-----HHHHHT------S-HHHHHHHHHHHHHHHHHHHHHHHHHHHHHHHHHHHHHHHT-

Radius of gyration: 21.03 Å; chains: 1; bounding box: 47×31×56 Å

Foldseek 3Di:
DPPLDEDVLLVCVCVPPPVLQCVQDPPPDDRDDDPVSVVPDDDDGDSDNVVSVVVSVVVVVVVVVVVVVVVVVVVVVVVVVVVVVVVVD